Protein 1F7S (pdb70)

CATH classification: 3.40.20.10

InterPro domains:
  IPR002108 Actin-depolymerising factor homology domain [PF00241] (7-138)
  IPR002108 Actin-depolymerising factor homology domain [PS51263] (5-139)
  IPR002108 Actin-depolymerising factor homology domain [SM00102] (12-139)
  IPR017904 ADF/Cofilin [PTHR11913] (2-138)
  IPR017904 ADF/Cofilin [cd11286] (6-138)
  IPR029006 ADF-H/Gelsolin-like domain superfamily [G3DSA:3.40.20.10] (1-139)

Nearest PDB structures (foldseek):
  1f7s-assembly1_A  TM=1.008E+00  e=2.280E-28  Arabidopsis thaliana
  7sog-assembly1_A  TM=9.443E-01  e=7.129E-18  Acanthamoeba castellanii
  7rtx-assembly1_A  TM=9.459E-01  e=8.093E-17  Acanthamoeba castellanii
  1cfy-assembly1_A  TM=9.295E-01  e=5.503E-15  Saccharomyces cerevisiae
  1vkk-assembly1_A  TM=8.887E-01  e=2.542E-10  Mus musculus

Organism: Arabidopsis thaliana (NCBI:txid3702)

Secondary structure (DSSP, 8-state):
----EE-HHHHHHHHHHHHH---SEEEEEEETTTTEEEEEEE--SS--HHHHHTTS-TTS-EEEEEEEEEE-TTS-EEEEEEEEEE--TTS-HHHHHHHHHHHHHHHTT-TT--EEEEE--TT-

Sequence (124 aa):
ASGMAVHDDCKLRFLELKAKRTHRFIVYKIEEKQKQVVVEKVGQPIQTYEEFAACLPADECRYAIYDFDFVTAENCQKSKIFFIAWCPDIAKVRSKMIYASSKDRFKRELDGIQVELQATDPTE

B-factor: mean 30.65, std 10.82, range [14.32, 79.16]

Foldseek 3Di:
DDAAAEDPVVLVLLCCCVPVLQFQKWKWDADVVVRYIGTDDTHGSDDDPVVVVVVQDLAAWIKMWGWAWDADPVRDIDTAIEIETEDEPNYPPVRVVVCVVCVVVSVVSNPRHGHYYYDYDPVD

Solvent-accessible surface area: 7638 Å² total; per-residue (Å²): 157,83,60,37,53,29,73,89,53,0,66,72,57,5,94,58,0,79,71,153,103,57,27,27,6,0,0,0,46,9,57,62,188,117,66,47,0,22,39,57,90,58,3,119,60,141,38,73,165,136,82,10,35,82,20,24,31,81,82,70,1,14,1,0,0,29,3,93,41,79,89,32,109,129,125,60,130,117,34,92,3,36,0,13,11,23,28,4,95,106,6,147,108,126,31,46,129,34,19,68,95,12,46,84,80,0,44,170,79,3,122,26,44,99,52,77,73,144,34,80,60,129,115,138

GO terms:
  GO:0030042 actin filament depolymerization (P, IDA)
  GO:0003779 actin binding (F, TAS)
  GO:0005829 cytosol (C, HDA)
  GO:0007015 actin filament organization (P, IMP)
  GO:0005515 protein binding (F, IPI)

Structure (mmCIF, N/CA/C/O backbone):
data_1F7S
#
_entry.id   1F7S
#
_cell.length_a   55.873
_cell.length_b   71.308
_cell.length_c   63.756
_cell.angle_alpha   90.00
_cell.angle_beta   90.00
_cell.angle_gamma   90.00
#
_symmetry.space_group_name_H-M   'C 2 2 21'
#
loop_
_entity.id
_entity.type
_entity.pdbx_description
1 polymer 'ACTIN DEPOLYMERIZING FACTOR (ADF)'
2 non-polymer 'LAURYL DIMETHYLAMINE-N-OXIDE'
3 water water
#
loop_
_atom_site.group_PDB
_atom_site.id
_atom_site.type_symbol
_atom_site.label_atom_id
_atom_site.label_alt_id
_atom_site.label_comp_id
_atom_site.label_asym_id
_atom_site.label_entity_id
_atom_site.label_seq_id
_atom_site.pdbx_PDB_ins_code
_atom_site.Cartn_x
_atom_site.Cartn_y
_atom_site.Cartn_z
_atom_site.occupancy
_atom_site.B_iso_or_equiv
_atom_site.auth_seq_id
_atom_site.auth_comp_id
_atom_site.auth_asym_id
_atom_site.auth_atom_id
_atom_site.pdbx_PDB_model_num
ATOM 1 N N . ALA A 1 5 ? 3.904 -4.802 15.098 1.00 41.73 5 ALA A N 1
ATOM 2 C CA . ALA A 1 5 ? 4.253 -5.318 13.743 1.00 41.57 5 ALA A CA 1
ATOM 3 C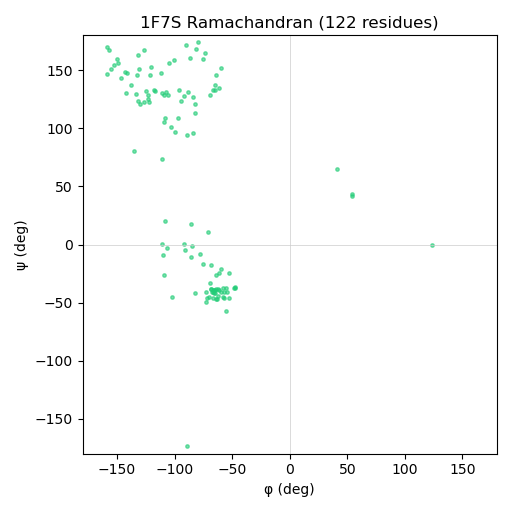 C . ALA A 1 5 ? 4.193 -4.206 12.704 1.00 41.28 5 ALA A C 1
ATOM 4 O O . ALA A 1 5 ? 4.156 -4.472 11.504 1.00 41.02 5 ALA A O 1
ATOM 6 N N . SER A 1 6 ? 4.179 -2.960 13.170 1.00 40.75 6 SER A N 1
ATOM 7 C CA . SER A 1 6 ? 4.124 -1.809 12.276 1.00 40.57 6 SER A CA 1
ATOM 8 C C . SER A 1 6 ? 5.484 -1.117 12.184 1.00 41.04 6 SER A C 1
ATOM 9 O O . SER A 1 6 ? 6.319 -1.233 13.090 1.00 41.16 6 SER A O 1
ATOM 12 N N . GLY A 1 7 ? 5.696 -0.398 11.085 1.00 39.47 7 GLY A N 1
ATOM 13 C CA . GLY A 1 7 ? 6.952 0.301 10.879 1.00 39.46 7 GLY A CA 1
ATOM 14 C C . GLY A 1 7 ? 6.940 1.705 11.450 1.00 39.41 7 GLY A C 1
ATOM 15 O O . GLY A 1 7 ? 5.985 2.106 12.123 1.00 39.32 7 GLY A O 1
ATOM 16 N N . MET A 1 8 ? 8.005 2.455 11.178 1.00 38.14 8 MET A N 1
ATOM 17 C CA . MET A 1 8 ? 8.128 3.821 11.669 1.00 36.27 8 MET A CA 1
ATOM 18 C C . MET A 1 8 ? 7.696 4.826 10.618 1.00 36.06 8 MET A C 1
ATOM 19 O O . MET A 1 8 ? 8.394 5.032 9.624 1.00 36.72 8 MET A O 1
ATOM 24 N N . ALA A 1 9 ? 6.547 5.457 10.839 1.00 35.01 9 ALA A N 1
ATOM 25 C CA . ALA A 1 9 ? 6.041 6.447 9.899 1.00 33.93 9 ALA A CA 1
ATOM 26 C C . ALA A 1 9 ? 6.567 7.829 10.277 1.00 32.77 9 ALA A C 1
ATOM 27 O O . ALA A 1 9 ? 7.188 8.004 11.329 1.00 30.94 9 ALA A O 1
ATOM 29 N N . VAL A 1 10 ? 6.318 8.804 9.411 1.00 31.06 10 VAL A N 1
ATOM 30 C CA . VAL A 1 10 ? 6.756 10.176 9.647 1.00 30.80 10 VAL A CA 1
ATOM 31 C C . VAL A 1 10 ? 5.568 11.103 9.439 1.00 30.75 10 VAL A C 1
ATOM 32 O O . VAL A 1 10 ? 4.977 11.134 8.357 1.00 30.44 10 VAL A O 1
ATOM 36 N N . HIS A 1 11 ? 5.210 11.853 10.475 1.00 31.27 11 HIS A N 1
ATOM 37 C CA . HIS A 1 11 ? 4.080 12.770 10.380 1.00 31.91 11 HIS A CA 1
ATOM 38 C C . HIS A 1 11 ? 4.370 13.873 9.359 1.00 32.16 11 HIS A C 1
ATOM 39 O O . HIS A 1 11 ? 5.475 14.415 9.318 1.00 29.66 11 HIS A O 1
ATOM 46 N N . ASP A 1 12 ? 3.369 14.188 8.536 1.00 31.80 12 ASP A N 1
ATOM 47 C CA . ASP A 1 12 ? 3.487 15.217 7.501 1.00 32.26 12 ASP A CA 1
ATOM 48 C C . ASP A 1 12 ? 4.092 16.533 7.982 1.00 29.94 12 ASP A C 1
ATOM 49 O O . ASP A 1 12 ? 4.835 17.181 7.250 1.00 30.11 12 ASP A O 1
ATOM 54 N N . ASP A 1 13 ? 3.755 16.934 9.202 1.00 28.59 13 ASP A N 1
ATOM 55 C CA . ASP A 1 13 ? 4.256 18.181 9.770 1.00 27.53 13 ASP A CA 1
ATOM 56 C C . ASP A 1 13 ? 5.777 18.248 9.870 1.00 26.05 13 ASP A C 1
ATOM 57 O O . ASP A 1 13 ? 6.347 19.337 9.967 1.00 25.19 13 ASP A O 1
ATOM 62 N N . CYS A 1 14 ? 6.430 17.090 9.852 1.00 24.81 14 CYS A N 1
ATOM 63 C CA . CYS A 1 14 ? 7.883 17.042 9.949 1.00 23.82 14 CYS A CA 1
ATOM 64 C C . CYS A 1 14 ? 8.536 17.650 8.719 1.00 24.96 14 CYS A C 1
ATOM 65 O O . CYS A 1 14 ? 9.480 18.441 8.833 1.00 20.76 14 CYS A O 1
ATOM 68 N N . LYS A 1 15 ? 8.039 17.274 7.541 1.00 24.31 15 LYS A N 1
ATOM 69 C CA . LYS A 1 15 ? 8.601 17.789 6.304 1.00 26.22 15 LYS A CA 1
ATOM 70 C C . LYS A 1 15 ? 8.208 19.251 6.133 1.00 24.29 15 LYS A C 1
ATOM 71 O O . LYS A 1 15 ? 9.027 20.070 5.734 1.00 23.89 15 LYS A O 1
ATOM 77 N N . LEU A 1 16 ? 6.960 19.575 6.465 1.00 24.42 16 LEU A N 1
ATOM 78 C CA . LEU A 1 16 ? 6.457 20.940 6.343 1.00 25.13 16 LEU A CA 1
ATOM 79 C C . LEU A 1 16 ? 7.276 21.939 7.156 1.00 23.93 16 LEU A C 1
ATOM 80 O O . LEU A 1 16 ? 7.601 23.022 6.676 1.00 23.58 16 LEU A O 1
ATOM 85 N N . ARG A 1 17 ? 7.596 21.584 8.394 1.00 23.12 17 ARG A N 1
ATOM 86 C CA . ARG A 1 17 ? 8.382 22.475 9.240 1.00 22.72 17 ARG A CA 1
ATOM 87 C C . ARG A 1 17 ? 9.787 22.593 8.659 1.00 22.52 17 ARG A C 1
ATOM 88 O O . ARG A 1 17 ? 10.383 23.670 8.665 1.00 22.54 17 ARG A O 1
ATOM 96 N N . PHE A 1 18 ? 10.307 21.476 8.157 1.00 20.17 18 PHE A N 1
ATOM 97 C CA . PHE A 1 18 ? 11.634 21.451 7.558 1.00 20.71 18 PHE A CA 1
ATOM 98 C C . PHE A 1 18 ? 11.663 22.293 6.286 1.00 21.80 18 PHE A C 1
ATOM 99 O O . PHE A 1 18 ? 12.645 22.980 6.007 1.00 21.14 18 PHE A O 1
ATOM 107 N N . LEU A 1 19 ? 10.589 22.223 5.506 1.00 22.66 19 LEU A N 1
ATOM 108 C CA . LEU A 1 19 ? 10.509 22.992 4.271 1.00 25.11 19 LEU A CA 1
ATOM 109 C C . LEU A 1 19 ? 10.525 24.491 4.534 1.00 23.77 19 LEU A C 1
ATOM 110 O O . LEU A 1 19 ? 11.127 25.246 3.779 1.00 24.59 19 LEU A O 1
ATOM 115 N N . GLU A 1 20 ? 9.857 24.925 5.598 1.00 23.48 20 GLU A N 1
ATOM 116 C CA . GLU A 1 20 ? 9.838 26.344 5.940 1.00 23.94 20 GLU A CA 1
ATOM 117 C C . GLU A 1 20 ? 11.254 26.803 6.317 1.00 25.06 20 GLU A C 1
ATOM 118 O O . GLU A 1 20 ? 11.705 27.882 5.911 1.00 23.95 20 GLU A O 1
ATOM 124 N N . LEU A 1 21 ? 11.956 25.971 7.083 1.00 23.96 21 LEU A N 1
ATOM 125 C CA . LEU A 1 21 ? 13.317 26.290 7.507 1.00 24.21 21 LEU A CA 1
ATOM 126 C C . LEU A 1 21 ? 14.250 26.379 6.301 1.00 25.50 21 LEU A C 1
ATOM 127 O O . LEU A 1 21 ? 15.029 27.322 6.167 1.00 26.27 21 LEU A O 1
ATOM 132 N N . LYS A 1 22 ? 14.153 25.397 5.415 1.00 25.73 22 LYS A N 1
ATOM 133 C CA . LYS A 1 22 ? 15.001 25.354 4.232 1.00 26.75 22 LYS A CA 1
ATOM 134 C C . LYS A 1 22 ? 14.666 26.442 3.211 1.00 26.56 22 LYS A C 1
ATOM 135 O O . LYS A 1 22 ? 15.559 27.107 2.691 1.00 26.28 22 LYS A O 1
ATOM 141 N N . ALA A 1 23 ? 13.380 26.630 2.935 1.00 25.84 23 ALA A N 1
ATOM 142 C CA . ALA A 1 23 ? 12.953 27.617 1.950 1.00 28.00 23 ALA A CA 1
ATOM 143 C C . ALA A 1 23 ? 12.855 29.056 2.445 1.00 28.51 23 ALA A C 1
ATOM 144 O O . ALA A 1 23 ? 13.250 29.983 1.735 1.00 28.96 23 ALA A O 1
ATOM 146 N N . LYS A 1 24 ? 12.328 29.248 3.650 1.00 27.76 24 LYS A N 1
ATOM 147 C CA . LYS A 1 24 ? 12.159 30.595 4.180 1.00 27.46 24 LYS A CA 1
ATOM 148 C C . LYS A 1 24 ? 13.084 30.961 5.334 1.00 25.98 24 LYS A C 1
ATOM 149 O O . LYS A 1 24 ? 13.138 32.122 5.734 1.00 23.46 24 LYS A O 1
ATOM 155 N N . ARG A 1 25 ? 13.808 29.976 5.863 1.00 25.09 25 ARG A N 1
ATOM 156 C CA . ARG A 1 25 ? 14.730 30.212 6.974 1.00 25.38 25 ARG A CA 1
ATOM 157 C C . ARG A 1 25 ? 14.003 30.883 8.137 1.00 24.00 25 ARG A C 1
ATOM 158 O O . ARG A 1 25 ? 14.531 31.790 8.782 1.00 25.47 25 ARG A O 1
ATOM 166 N N . THR A 1 26 ? 12.789 30.420 8.406 1.00 22.60 26 THR A N 1
ATOM 167 C CA . THR A 1 26 ? 11.980 30.973 9.481 1.00 22.83 26 THR A CA 1
ATOM 168 C C . THR A 1 26 ? 12.158 30.271 10.828 1.00 22.47 26 THR A C 1
ATOM 169 O O . THR A 1 26 ? 11.594 30.703 11.832 1.00 22.10 26 THR A O 1
ATOM 173 N N . HIS A 1 27 ? 12.945 29.196 10.855 1.00 21.47 27 HIS A N 1
ATOM 174 C CA . HIS A 1 27 ? 13.180 28.464 12.096 1.00 20.35 27 HIS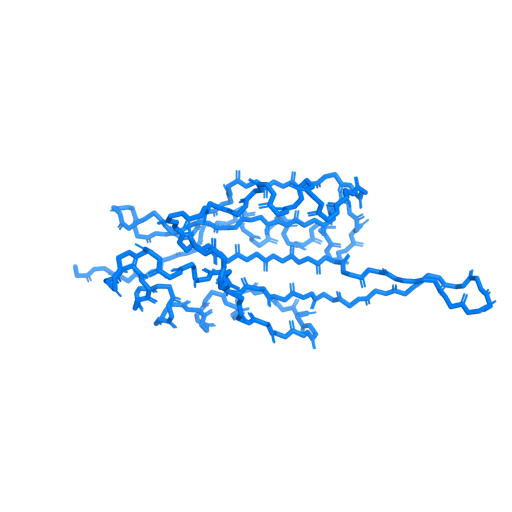 A CA 1
ATOM 175 C C . HIS A 1 27 ? 14.673 28.177 12.259 1.00 20.93 27 HIS A C 1
ATOM 176 O O . HIS A 1 27 ? 15.313 27.665 11.340 1.00 21.26 27 HIS A O 1
ATOM 183 N N . ARG A 1 28 ? 15.222 28.500 13.426 1.00 20.71 28 ARG A N 1
ATOM 184 C CA . ARG A 1 28 ? 16.638 28.245 13.699 1.00 21.90 28 ARG A CA 1
ATOM 185 C C . ARG A 1 28 ? 16.864 26.736 13.778 1.00 21.27 28 ARG A C 1
ATOM 186 O O . ARG A 1 28 ? 17.882 26.211 13.314 1.00 20.25 28 ARG A O 1
ATOM 194 N N . PHE A 1 29 ? 15.896 26.047 14.366 1.00 19.14 29 PHE A N 1
ATOM 195 C CA . PHE A 1 29 ? 15.998 24.610 14.543 1.00 19.15 29 PHE A CA 1
ATOM 196 C C . PHE A 1 29 ? 14.640 23.963 14.690 1.00 19.14 29 PHE A C 1
ATOM 197 O O . PHE A 1 29 ? 13.628 24.638 14.880 1.00 17.40 29 PHE A O 1
ATOM 205 N N . ILE A 1 30 ? 14.635 22.638 14.598 1.00 19.25 30 ILE A N 1
ATOM 206 C CA . ILE A 1 30 ? 13.425 21.853 14.747 1.00 17.89 30 ILE A CA 1
ATOM 207 C C . ILE A 1 30 ? 13.822 20.587 15.504 1.00 17.50 30 ILE A C 1
ATOM 208 O O . ILE A 1 30 ? 14.797 19.928 15.136 1.00 14.60 30 ILE A O 1
ATOM 213 N N . VAL A 1 31 ? 13.087 20.257 16.562 1.00 16.57 31 VAL A N 1
ATOM 214 C CA . VAL A 1 31 ? 13.374 19.042 17.327 1.00 17.69 31 VAL A CA 1
ATOM 215 C C . VAL A 1 31 ? 12.263 18.033 17.052 1.00 20.20 31 VAL A C 1
ATOM 216 O O . VAL A 1 31 ? 11.068 18.349 17.166 1.00 20.55 31 VAL A O 1
ATOM 220 N N . TYR A 1 32 ? 12.667 16.824 16.677 1.00 20.06 32 TYR A N 1
ATOM 221 C CA . TYR A 1 32 ? 11.729 15.757 16.346 1.00 20.51 32 TYR A CA 1
ATOM 222 C C . TYR A 1 32 ? 11.782 14.655 17.384 1.00 22.33 32 TYR A C 1
ATOM 223 O O . TYR A 1 32 ? 12.839 14.384 17.958 1.00 22.27 32 TYR A O 1
ATOM 232 N N . LYS A 1 33 ? 10.638 14.015 17.612 1.00 22.34 33 LYS A N 1
ATOM 233 C CA . LYS A 1 33 ? 10.547 12.936 18.584 1.00 23.73 33 LYS A CA 1
ATOM 234 C C . LYS A 1 33 ? 9.821 11.739 17.994 1.00 23.74 33 LYS A C 1
ATOM 235 O O . LYS A 1 33 ? 8.908 11.897 17.183 1.00 24.32 33 LYS A O 1
ATOM 241 N N . ILE A 1 34 ? 10.233 10.543 18.402 1.00 23.21 34 ILE A N 1
ATOM 242 C CA . ILE A 1 34 ? 9.584 9.321 17.946 1.00 23.65 34 ILE A CA 1
ATOM 243 C C . ILE A 1 34 ? 8.530 8.924 18.976 1.00 25.23 34 ILE A C 1
ATOM 244 O O . ILE A 1 34 ? 8.836 8.777 20.160 1.00 25.44 34 ILE A O 1
ATOM 249 N N . GLU A 1 35 ? 7.284 8.789 18.531 1.00 25.60 35 GLU A N 1
ATOM 250 C CA . GLU A 1 35 ? 6.214 8.356 19.419 1.00 28.88 35 GLU A CA 1
ATOM 251 C C . GLU A 1 35 ? 6.081 6.871 19.080 1.00 29.56 35 GLU A C 1
ATOM 252 O O . GLU A 1 35 ? 5.442 6.509 18.095 1.00 29.40 35 GLU A O 1
ATOM 258 N N . GLU A 1 36 ? 6.713 6.016 19.878 1.00 31.64 36 GLU A N 1
ATOM 259 C CA . GLU A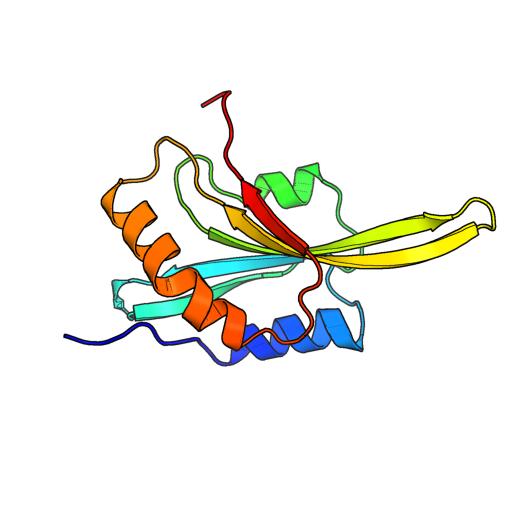 1 36 ? 6.669 4.581 19.615 1.00 32.17 36 GLU A CA 1
ATOM 260 C C . GLU A 1 36 ? 5.260 4.022 19.560 1.00 32.06 36 GLU A C 1
ATOM 261 O O . GLU A 1 36 ? 4.927 3.253 18.657 1.00 31.38 36 GLU A O 1
ATOM 267 N N . LYS A 1 37 ? 4.437 4.406 20.529 1.00 31.81 37 LYS A N 1
ATOM 268 C CA . LYS A 1 37 ? 3.064 3.925 20.592 1.00 32.12 37 LYS A CA 1
ATOM 269 C C . LYS A 1 37 ? 2.331 4.154 19.277 1.00 30.98 37 LYS A C 1
ATOM 270 O O . LYS A 1 37 ? 1.663 3.256 18.770 1.00 30.08 37 LYS A O 1
ATOM 276 N N . GLN A 1 38 ? 2.456 5.353 18.717 1.00 29.93 38 GLN A N 1
ATOM 277 C CA . GLN A 1 38 ? 1.807 5.652 17.441 1.00 29.58 38 GLN A CA 1
ATOM 278 C C . GLN A 1 38 ? 2.763 5.349 16.297 1.00 29.19 38 GLN A C 1
ATOM 279 O O . GLN A 1 38 ? 2.423 5.534 15.123 1.00 29.44 38 GLN A O 1
ATOM 285 N N . LYS A 1 39 ? 3.956 4.882 16.659 1.00 29.02 39 LYS A N 1
ATOM 286 C CA . LYS A 1 39 ? 5.015 4.565 15.704 1.00 29.59 39 LYS A CA 1
ATOM 287 C C . LYS A 1 39 ? 5.121 5.598 14.601 1.00 29.12 39 LYS A C 1
ATOM 288 O O . LYS A 1 39 ? 4.876 5.311 13.432 1.00 29.85 39 LYS A O 1
ATOM 294 N N . GLN A 1 40 ? 5.484 6.815 14.982 1.00 28.85 40 GLN A N 1
ATOM 295 C CA . GLN A 1 40 ? 5.624 7.884 14.008 1.00 28.26 40 GLN A CA 1
ATOM 296 C C . GLN A 1 40 ? 6.524 8.971 14.562 1.00 26.57 40 GLN A C 1
ATOM 297 O O . GLN A 1 40 ? 6.548 9.218 15.770 1.00 25.98 40 GLN A O 1
ATOM 303 N N . VAL A 1 41 ? 7.273 9.611 13.672 1.00 24.74 41 VAL A N 1
ATOM 304 C CA . VAL A 1 41 ? 8.145 10.699 14.081 1.00 23.12 41 VAL A CA 1
ATOM 305 C C . VAL A 1 41 ? 7.289 11.963 14.019 1.00 22.40 41 VAL A C 1
ATOM 306 O O . VAL A 1 41 ? 6.598 12.208 13.023 1.00 22.39 41 VAL A O 1
ATOM 310 N N . VAL A 1 42 ? 7.320 12.757 15.080 1.00 21.54 42 VAL A N 1
ATOM 311 C CA . VAL A 1 42 ? 6.542 13.988 15.113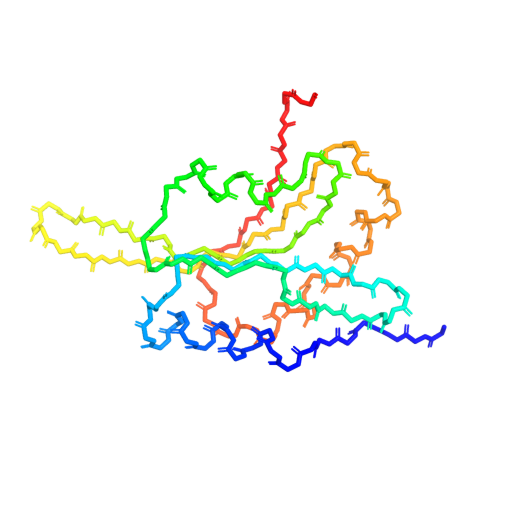 1.00 21.42 42 VAL A CA 1
ATOM 312 C C . VAL A 1 42 ? 7.392 15.208 15.456 1.00 21.44 42 VAL A C 1
ATOM 313 O O . VAL A 1 42 ? 8.541 15.085 15.897 1.00 21.36 42 VAL A O 1
ATOM 317 N N . VAL A 1 43 ? 6.820 16.387 15.245 1.00 21.38 43 VAL A N 1
ATOM 318 C CA . VAL A 1 43 ? 7.503 17.627 15.567 1.00 22.94 43 VAL A CA 1
ATOM 319 C C . VAL A 1 43 ? 7.259 17.892 17.053 1.00 24.90 43 VAL A C 1
ATOM 320 O O . VAL A 1 43 ? 6.112 17.880 17.508 1.00 23.68 43 VAL A O 1
ATOM 324 N N . GLU A 1 44 ? 8.331 18.111 17.811 1.00 24.15 44 GLU A N 1
ATOM 325 C CA . GLU A 1 44 ? 8.198 18.388 19.233 1.00 25.03 44 GLU A CA 1
ATOM 326 C C . GLU A 1 44 ? 8.372 19.873 19.492 1.00 25.58 44 GLU A C 1
ATOM 327 O O . GLU A 1 44 ? 7.607 20.469 20.241 1.00 26.63 44 GLU A O 1
ATOM 333 N N . LYS A 1 45 ? 9.380 20.473 18.871 1.00 25.79 45 LYS A N 1
ATOM 334 C CA . LYS A 1 45 ? 9.632 21.895 19.054 1.00 27.47 45 LYS A CA 1
ATOM 335 C C . LYS A 1 45 ? 10.178 22.552 17.793 1.00 27.15 45 LYS A C 1
ATOM 336 O O . LYS A 1 45 ? 10.956 21.952 17.052 1.00 27.85 45 LYS A O 1
ATOM 342 N N . VAL A 1 46 ? 9.751 23.787 17.556 1.00 26.16 46 VAL A N 1
ATOM 343 C CA . VAL A 1 46 ? 10.179 24.558 16.396 1.00 27.51 46 VAL A CA 1
ATOM 344 C C . VAL A 1 46 ? 10.707 25.891 16.905 1.00 28.77 46 VAL A C 1
ATOM 345 O O . VAL A 1 46 ? 9.988 26.624 17.577 1.00 27.99 46 VAL A O 1
ATOM 349 N N . GLY A 1 47 ? 11.959 26.208 16.590 1.00 30.13 47 GLY A N 1
ATOM 350 C CA . GLY A 1 47 ? 12.529 27.460 17.062 1.00 30.97 47 GLY A CA 1
ATOM 351 C C . GLY A 1 47 ? 12.265 28.654 16.165 1.00 32.27 47 GLY A C 1
ATOM 352 O O . GLY A 1 47 ? 11.919 28.505 14.992 1.00 33.58 47 GLY A O 1
ATOM 353 N N . GLN A 1 48 ? 12.409 29.848 16.730 1.00 34.20 48 GLN A N 1
ATOM 354 C CA . GLN A 1 48 ? 12.228 31.083 15.979 1.00 36.27 48 GLN A CA 1
ATOM 355 C C . GLN A 1 48 ? 13.449 31.227 15.071 1.00 35.64 48 GLN A C 1
ATOM 356 O O . GLN A 1 48 ? 14.457 30.558 15.285 1.00 37.40 48 GLN A O 1
ATOM 362 N N . PRO A 1 49 ? 13.387 32.116 14.064 1.00 35.73 49 PRO A N 1
ATOM 363 C CA . PRO A 1 49 ? 14.533 32.283 13.162 1.00 35.67 49 PRO A CA 1
ATOM 364 C C . PRO A 1 49 ? 15.872 32.429 13.871 1.00 35.24 49 PRO A C 1
ATOM 365 O O . PRO A 1 49 ? 16.893 31.941 13.387 1.00 34.02 49 PRO A O 1
ATOM 369 N N . ILE A 1 50 ? 15.863 33.103 15.015 1.00 35.28 50 ILE A N 1
ATOM 370 C CA . ILE A 1 50 ? 17.078 33.289 15.794 1.00 36.24 50 ILE A CA 1
ATOM 371 C C . ILE A 1 50 ? 16.898 32.728 17.202 1.00 36.15 50 ILE A C 1
ATOM 372 O O . ILE A 1 50 ? 15.985 33.109 17.928 1.00 37.13 50 ILE A O 1
ATOM 377 N N . GLN A 1 51 ? 17.776 31.803 17.568 1.00 35.77 51 GLN A N 1
ATOM 378 C CA . GLN A 1 51 ? 17.746 31.164 18.876 1.00 33.96 51 GLN A CA 1
ATOM 379 C C . GLN A 1 51 ? 19.188 30.954 19.316 1.00 33.34 51 GLN A C 1
ATOM 380 O O . GLN A 1 51 ? 20.072 30.753 18.483 1.00 33.59 51 GLN A O 1
ATOM 386 N N . THR A 1 52 ? 19.432 31.007 20.618 1.00 31.41 52 THR A N 1
ATOM 387 C CA . THR A 1 52 ? 20.782 30.800 21.120 1.00 31.66 52 THR A CA 1
ATOM 388 C C . THR A 1 52 ? 21.067 29.301 21.188 1.00 30.84 52 THR A C 1
ATOM 389 O O . THR A 1 52 ? 20.162 28.475 21.047 1.00 28.25 52 THR A O 1
ATOM 393 N N . TYR A 1 53 ? 22.332 28.957 21.393 1.00 30.97 53 TYR A N 1
ATOM 394 C CA . TYR A 1 53 ? 22.722 27.561 21.508 1.00 29.77 53 TYR A CA 1
ATOM 395 C C . TYR A 1 53 ? 22.062 27.013 22.766 1.00 28.05 53 TYR A C 1
ATOM 396 O O . TYR A 1 53 ? 21.595 25.878 22.787 1.00 26.91 53 TYR A O 1
ATOM 405 N N . GLU A 1 54 ? 22.022 27.830 23.815 1.00 27.82 54 GLU A N 1
ATOM 406 C CA . GLU A 1 54 ? 21.422 27.401 25.075 1.00 29.52 54 GLU A CA 1
ATOM 407 C C . GLU A 1 54 ? 19.942 27.070 24.947 1.00 27.15 54 GLU A C 1
ATOM 408 O O . GLU A 1 54 ? 19.456 26.120 25.560 1.00 25.30 54 GLU A O 1
ATOM 414 N N . GLU A 1 55 ? 19.224 27.853 24.151 1.00 26.24 55 GLU A N 1
ATOM 415 C CA . GLU A 1 55 ? 17.799 27.621 23.982 1.00 26.29 55 GLU A CA 1
ATOM 416 C C . GLU A 1 55 ? 17.562 26.330 23.204 1.00 24.41 55 GLU A C 1
ATOM 417 O O . GLU A 1 55 ? 16.589 25.622 23.453 1.00 22.43 55 GLU A O 1
ATOM 423 N N . PHE A 1 56 ? 18.465 26.021 22.277 1.00 21.22 56 PHE A N 1
ATOM 424 C CA . PHE A 1 56 ? 18.356 24.798 21.489 1.00 20.97 56 PHE A CA 1
ATOM 425 C C . PHE A 1 56 ? 18.701 23.610 22.375 1.00 18.87 56 PHE A C 1
ATOM 426 O O . PHE A 1 56 ? 17.971 22.627 22.424 1.00 18.71 56 PHE A O 1
ATOM 434 N N . ALA A 1 57 ? 19.832 23.712 23.065 1.00 18.83 57 ALA A N 1
ATOM 435 C CA . ALA A 1 57 ? 20.285 22.665 23.966 1.00 20.39 57 ALA A CA 1
ATOM 436 C C . ALA A 1 57 ? 19.210 22.355 25.008 1.00 21.30 57 ALA A C 1
ATOM 437 O O . ALA A 1 57 ? 19.020 21.205 25.387 1.00 22.85 57 ALA A O 1
ATOM 439 N N . ALA A 1 58 ? 18.509 23.383 25.471 1.00 22.58 58 ALA A N 1
ATOM 440 C CA . ALA A 1 58 ? 17.456 23.188 26.459 1.00 24.96 58 ALA A CA 1
ATOM 441 C C . ALA A 1 58 ? 16.349 22.292 25.896 1.00 26.90 58 ALA A C 1
ATOM 442 O O . ALA A 1 58 ? 15.628 21.632 26.645 1.00 28.60 58 ALA A O 1
ATOM 444 N N . CYS A 1 59 ? 16.233 22.264 24.571 1.00 25.37 59 CYS A N 1
ATOM 445 C CA . CYS A 1 59 ? 15.211 21.470 23.897 1.00 25.17 59 CYS A CA 1
ATOM 446 C C . CYS A 1 59 ? 15.586 20.014 23.663 1.00 24.69 59 CYS A C 1
ATOM 447 O O . CYS A 1 59 ? 14.800 19.253 23.098 1.00 25.45 59 CYS A O 1
ATOM 450 N N . LEU A 1 60 ? 16.792 19.635 24.073 1.00 22.87 60 LEU A N 1
ATOM 451 C CA . LEU A 1 60 ? 17.251 18.260 23.937 1.00 23.10 60 LEU A CA 1
ATOM 452 C C . LEU A 1 60 ? 17.280 17.670 25.347 1.00 23.25 60 LEU A C 1
ATOM 453 O O . LEU A 1 60 ? 18.128 18.030 26.162 1.00 23.10 60 LEU A O 1
ATOM 458 N N . PRO A 1 61 ? 16.346 16.754 25.647 1.00 23.74 61 PRO A N 1
ATOM 459 C CA . PRO A 1 61 ? 16.246 16.108 26.963 1.00 23.95 61 PRO A CA 1
ATOM 460 C C . PRO A 1 61 ? 17.477 15.298 27.352 1.00 23.37 61 PRO A C 1
ATOM 461 O O . PRO A 1 61 ? 18.007 14.530 26.555 1.00 22.17 61 PRO A O 1
ATOM 465 N N . ALA A 1 62 ? 17.927 15.473 28.590 1.00 22.20 62 ALA A N 1
ATOM 466 C CA . ALA A 1 62 ? 19.103 14.767 29.077 1.00 22.36 62 ALA A CA 1
ATOM 467 C C . ALA A 1 62 ? 18.839 13.272 29.225 1.00 23.21 62 ALA A C 1
ATOM 468 O O . ALA A 1 62 ? 19.772 12.473 29.285 1.00 22.44 62 ALA A O 1
ATOM 470 N N . ASP A 1 63 ? 17.567 12.892 29.254 1.00 23.08 63 ASP A N 1
ATOM 471 C CA . ASP A 1 63 ? 17.210 11.491 29.448 1.00 24.29 63 ASP A CA 1
ATOM 472 C C . ASP A 1 63 ? 16.591 10.794 28.241 1.00 23.51 63 ASP A C 1
ATOM 473 O O . ASP A 1 63 ? 16.257 9.613 28.325 1.00 22.58 63 ASP A O 1
ATOM 478 N N . GLU A 1 64 ? 16.437 11.508 27.126 1.00 21.46 64 GLU A N 1
ATOM 479 C CA . GLU A 1 64 ? 15.825 10.915 25.942 1.00 21.08 64 GLU A CA 1
ATOM 480 C C . GLU A 1 64 ? 16.452 11.314 24.604 1.00 20.24 64 GLU A C 1
ATOM 481 O O . GLU A 1 64 ? 16.926 12.437 24.437 1.00 17.80 64 GLU A O 1
ATOM 487 N N . CYS A 1 65 ? 16.423 10.385 23.651 1.00 19.04 65 CYS A N 1
ATOM 488 C CA . CYS A 1 65 ? 16.953 10.636 22.314 1.00 19.98 65 CYS A CA 1
ATOM 489 C C . CYS A 1 65 ? 15.967 11.516 21.546 1.00 20.37 65 CYS A C 1
ATOM 490 O O . CYS A 1 65 ? 14.786 11.600 21.899 1.00 21.35 65 CYS A O 1
ATOM 493 N N . ARG A 1 66 ? 16.468 12.171 20.502 1.00 19.55 66 ARG A N 1
ATOM 494 C CA . ARG A 1 66 ? 15.666 13.018 19.619 1.00 19.34 66 ARG A CA 1
ATOM 495 C C . ARG A 1 66 ? 16.430 13.146 18.298 1.00 19.67 66 ARG A C 1
ATOM 496 O O . ARG A 1 66 ? 17.577 12.712 18.194 1.00 17.68 66 ARG A O 1
ATOM 504 N N . TYR A 1 67 ? 15.766 13.715 17.294 1.00 19.01 67 TYR A N 1
ATOM 505 C CA . TYR A 1 67 ? 16.393 14.010 16.010 1.00 18.54 67 TYR A CA 1
ATOM 506 C C . TYR A 1 67 ? 16.187 15.512 15.973 1.00 17.97 67 TYR A C 1
ATOM 507 O O . TYR A 1 67 ? 15.233 16.028 16.570 1.00 15.60 67 TYR A O 1
ATOM 516 N N . ALA A 1 68 ? 1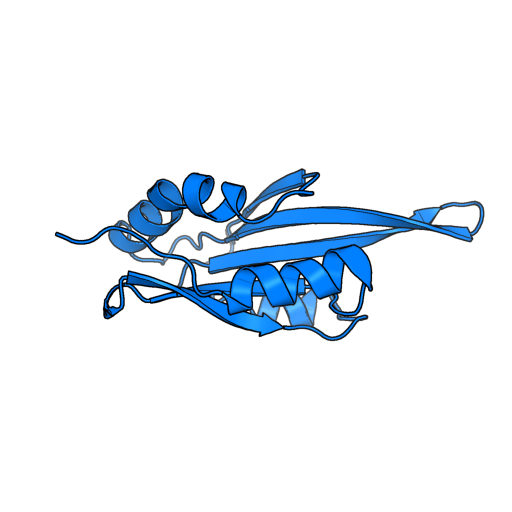7.064 16.217 15.276 1.00 16.02 68 ALA A N 1
ATOM 517 C CA . ALA A 1 68 ? 16.924 17.652 15.188 1.00 15.08 68 ALA A CA 1
ATOM 518 C C . ALA A 1 68 ? 17.594 18.195 13.945 1.00 15.92 68 ALA A C 1
ATOM 519 O O . ALA A 1 68 ? 18.554 17.610 13.428 1.00 15.00 68 ALA A O 1
ATOM 521 N N . ILE A 1 69 ? 17.057 19.307 13.460 1.00 16.81 69 ILE A N 1
ATOM 522 C CA . ILE A 1 69 ? 17.612 19.996 12.309 1.00 17.48 69 ILE A CA 1
ATOM 523 C C . ILE A 1 69 ? 18.018 21.353 12.852 1.00 19.28 69 ILE A C 1
ATOM 524 O O . ILE A 1 69 ? 17.255 21.997 13.579 1.00 18.94 69 ILE A O 1
ATOM 529 N N . TYR A 1 70 ? 19.230 21.776 12.521 1.00 18.33 70 TYR A N 1
ATOM 530 C CA . TYR A 1 70 ? 19.721 23.059 12.982 1.00 19.40 70 TYR A CA 1
ATOM 531 C C . TYR A 1 70 ? 20.306 23.811 11.797 1.00 20.08 70 TYR A C 1
ATOM 532 O O . TYR A 1 70 ? 21.184 23.301 11.092 1.00 20.69 70 TYR A O 1
ATOM 541 N N . ASP A 1 71 ? 19.797 25.013 11.557 1.00 20.07 71 ASP A N 1
ATOM 542 C CA . ASP A 1 71 ? 20.298 25.811 10.454 1.00 22.20 71 ASP A CA 1
ATOM 543 C C . ASP A 1 71 ? 21.449 26.639 11.001 1.00 22.84 71 ASP A C 1
ATOM 544 O O . ASP A 1 71 ? 21.256 27.712 11.564 1.00 20.95 71 ASP A O 1
ATOM 549 N N . PHE A 1 72 ? 22.649 26.104 10.833 1.00 23.96 72 PHE A N 1
ATOM 550 C CA . PHE A 1 72 ?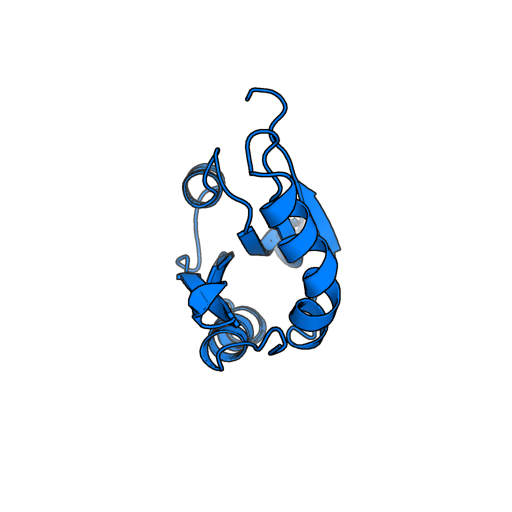 23.859 26.728 11.337 1.00 27.60 72 PHE A CA 1
ATOM 551 C C . PHE A 1 72 ? 24.407 27.790 10.398 1.00 28.39 72 PHE A C 1
ATOM 552 O O . PHE A 1 72 ? 25.114 27.477 9.441 1.00 28.53 72 PHE A O 1
ATOM 560 N N . ASP A 1 73 ? 24.071 29.048 10.658 1.00 30.85 73 ASP A N 1
ATOM 561 C CA . ASP A 1 73 ? 24.579 30.118 9.816 1.00 34.46 73 ASP A CA 1
ATOM 562 C C . ASP A 1 73 ? 25.761 30.806 10.480 1.00 34.03 73 ASP A C 1
ATOM 563 O O . ASP A 1 73 ? 25.947 30.726 11.692 1.00 34.83 73 ASP A O 1
ATOM 568 N N . PHE A 1 74 ? 26.566 31.471 9.666 1.00 36.19 74 PHE A N 1
ATOM 569 C CA . PHE A 1 74 ? 27.735 32.184 10.154 1.00 37.13 74 PHE A CA 1
ATOM 570 C C . PHE A 1 74 ? 27.992 33.376 9.244 1.00 39.34 74 PHE A C 1
ATOM 571 O O . PHE A 1 74 ? 27.526 33.406 8.103 1.00 38.22 74 PHE A O 1
ATOM 579 N N . VAL A 1 75 ? 28.729 34.357 9.754 1.00 41.46 75 VAL A N 1
ATOM 580 C CA . VAL A 1 75 ? 29.044 35.545 8.975 1.00 43.80 75 VAL A CA 1
ATOM 581 C C . VAL A 1 75 ? 30.510 35.507 8.561 1.00 44.89 75 VAL A C 1
ATOM 582 O O . VAL A 1 75 ? 31.390 35.260 9.387 1.00 43.98 75 VAL A O 1
ATOM 586 N N . THR A 1 76 ? 30.769 35.740 7.279 1.00 46.66 76 THR A N 1
ATOM 587 C CA . THR A 1 76 ? 32.137 35.738 6.775 1.00 48.92 76 THR A CA 1
ATOM 588 C C . THR A 1 76 ? 32.797 37.075 7.104 1.00 50.16 76 THR A C 1
ATOM 589 O O . THR A 1 76 ? 32.145 37.992 7.613 1.00 49.78 76 THR A O 1
ATOM 593 N N . ALA A 1 77 ? 34.090 37.179 6.813 1.00 51.28 77 ALA A N 1
ATOM 594 C CA . ALA A 1 77 ? 34.828 38.406 7.067 1.00 52.32 77 ALA A CA 1
ATOM 595 C C . ALA A 1 77 ? 34.246 39.521 6.201 1.00 53.06 77 ALA A C 1
ATOM 596 O O . ALA A 1 77 ? 34.338 40.700 6.548 1.00 53.02 77 ALA A O 1
ATOM 598 N N . GLU A 1 78 ? 33.647 39.142 5.073 1.00 53.74 78 GLU A N 1
ATOM 599 C CA . GLU A 1 78 ? 33.038 40.114 4.167 1.00 55.19 78 GLU A CA 1
ATOM 600 C C . GLU A 1 78 ? 31.617 40.413 4.625 1.00 54.99 78 GLU A C 1
ATOM 601 O O . GLU A 1 78 ? 30.801 40.935 3.865 1.00 54.68 78 GLU A O 1
ATOM 607 N N . ASN A 1 79 ? 31.333 40.071 5.876 1.00 54.56 79 ASN A N 1
ATOM 608 C CA . ASN A 1 79 ? 30.021 40.294 6.463 1.00 54.24 79 ASN A CA 1
ATOM 609 C C . ASN A 1 79 ? 28.920 39.666 5.607 1.00 54.59 79 ASN A C 1
ATOM 610 O O . ASN A 1 79 ? 27.872 40.270 5.364 1.00 53.99 79 ASN A O 1
ATOM 615 N N . CYS A 1 80 ? 29.177 38.444 5.151 1.00 54.02 80 CYS A N 1
ATOM 616 C CA . CYS A 1 80 ? 28.219 37.700 4.344 1.00 54.23 80 CYS A CA 1
ATOM 617 C C . CYS A 1 80 ? 27.703 36.536 5.175 1.00 53.10 80 CYS A C 1
ATOM 618 O O . CYS A 1 80 ? 28.481 35.788 5.767 1.00 52.66 80 CYS A O 1
ATOM 621 N N . GLN A 1 81 ? 26.387 36.390 5.223 1.00 52.31 81 GLN A N 1
ATOM 622 C CA . GLN A 1 81 ? 25.789 35.318 5.998 1.00 51.66 81 GLN A CA 1
ATOM 623 C C . GLN A 1 81 ? 25.572 34.068 5.153 1.00 49.84 81 GLN A C 1
ATOM 624 O O . GLN A 1 81 ? 24.987 34.121 4.071 1.00 50.06 81 GLN A O 1
ATOM 630 N N . LYS A 1 82 ? 26.076 32.946 5.655 1.00 47.61 82 LYS A N 1
ATOM 631 C CA . LYS A 1 82 ? 25.943 31.658 4.986 1.00 44.90 82 LYS A CA 1
ATOM 632 C C . LYS A 1 82 ? 25.462 30.684 6.044 1.00 41.68 82 LYS A C 1
ATOM 633 O O . LYS A 1 82 ? 25.569 30.968 7.236 1.00 41.90 82 LYS A O 1
ATOM 639 N N . SER A 1 83 ? 24.934 29.542 5.621 1.00 38.71 83 SER A N 1
ATOM 640 C CA . SER A 1 83 ? 24.467 28.550 6.583 1.00 35.96 83 SER A CA 1
ATOM 641 C C . SER A 1 83 ? 24.520 27.131 6.041 1.00 33.46 83 SER A C 1
ATOM 642 O O . SER A 1 83 ? 24.474 26.907 4.830 1.00 33.38 83 SER A O 1
ATOM 645 N N . LYS A 1 84 ? 24.630 26.183 6.964 1.00 29.48 84 LYS A N 1
ATOM 646 C CA . LYS A 1 84 ? 24.673 24.763 6.651 1.00 26.05 84 LYS A CA 1
ATOM 647 C C . LYS A 1 84 ? 23.560 24.091 7.441 1.00 24.35 84 LYS A C 1
ATOM 648 O O . LYS A 1 84 ? 23.408 24.335 8.639 1.00 23.85 84 LYS A O 1
ATOM 654 N N . ILE A 1 85 ? 22.771 23.262 6.770 1.00 21.67 85 ILE A N 1
ATOM 655 C CA . ILE A 1 85 ? 21.691 22.552 7.434 1.00 18.71 85 ILE A CA 1
ATOM 656 C C . ILE A 1 85 ? 22.275 21.312 8.123 1.00 18.03 85 ILE A C 1
ATOM 657 O O . ILE A 1 85 ? 22.778 20.397 7.464 1.00 15.71 85 ILE A O 1
ATOM 662 N N . PHE A 1 86 ? 22.236 21.313 9.454 1.00 15.86 86 PHE A N 1
ATOM 663 C CA . PHE A 1 86 ? 22.749 20.204 10.256 1.00 16.55 86 PHE A CA 1
ATOM 664 C C . PHE A 1 86 ? 21.623 19.251 10.652 1.00 17.13 86 PHE A C 1
ATOM 665 O O . PHE A 1 86 ? 20.565 19.697 11.096 1.00 15.72 86 PHE A O 1
ATOM 673 N N . PHE A 1 87 ? 21.845 17.952 10.487 1.00 17.10 87 PHE A N 1
ATOM 674 C CA . PHE A 1 87 ? 20.873 16.960 10.943 1.00 17.34 87 PHE A CA 1
ATOM 675 C C . PHE A 1 87 ? 21.561 16.401 12.182 1.00 17.58 87 PHE A C 1
ATOM 676 O O . PHE A 1 87 ? 22.730 16.008 12.125 1.00 15.40 87 PHE A O 1
ATOM 684 N N . ILE A 1 88 ? 20.846 16.364 13.299 1.00 16.63 88 ILE A N 1
ATOM 685 C CA . ILE A 1 88 ? 21.437 15.883 14.537 1.00 17.26 88 ILE A CA 1
ATOM 686 C C . ILE A 1 88 ? 20.689 14.721 15.167 1.00 17.40 88 ILE A C 1
ATOM 687 O O . ILE A 1 88 ? 19.470 14.787 15.350 1.00 16.02 88 ILE A O 1
ATOM 692 N N . ALA A 1 89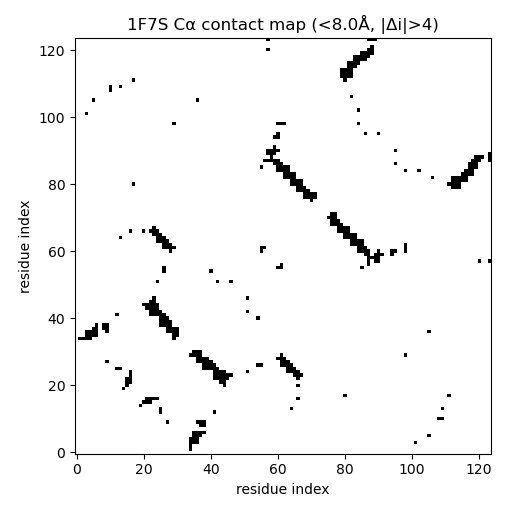 ? 21.425 13.658 15.479 1.00 15.08 89 ALA A N 1
ATOM 693 C CA . ALA A 1 89 ? 20.857 12.509 16.169 1.00 16.74 89 ALA A CA 1
ATOM 694 C C . ALA A 1 89 ? 21.335 12.668 17.617 1.00 16.48 89 ALA A C 1
ATOM 695 O O . ALA A 1 89 ? 22.495 12.387 17.934 1.00 16.15 89 ALA A O 1
ATOM 697 N N . TRP A 1 90 ? 20.446 13.158 18.482 1.00 15.37 90 TRP A N 1
ATOM 698 C CA . TRP A 1 90 ? 20.757 13.363 19.902 1.00 15.59 90 TRP A CA 1
ATOM 699 C C . TRP A 1 90 ? 20.582 12.021 20.624 1.00 16.28 90 TRP A C 1
ATOM 700 O O . TRP A 1 90 ? 19.503 11.425 20.609 1.00 15.24 90 TRP A O 1
ATOM 711 N N . CYS A 1 91 ? 21.657 11.541 21.240 1.00 14.69 91 CYS A N 1
ATOM 712 C CA . CYS A 1 91 ? 21.626 10.260 21.931 1.00 19.81 91 CYS A CA 1
ATOM 713 C C . CYS A 1 91 ? 22.308 10.336 23.298 1.00 20.15 91 CYS A C 1
ATOM 714 O O . CYS A 1 91 ? 23.466 9.949 23.447 1.00 19.86 91 CYS A O 1
ATOM 717 N N . PRO A 1 92 ? 21.594 10.849 24.311 1.00 20.95 92 PRO A N 1
ATOM 718 C CA . PRO A 1 92 ? 22.160 10.961 25.658 1.00 23.06 92 PRO A CA 1
ATOM 719 C C . PRO A 1 92 ? 22.461 9.574 26.219 1.00 24.62 92 PRO A C 1
ATOM 720 O O . PRO A 1 92 ? 21.741 8.610 25.948 1.00 22.71 92 PRO A O 1
ATOM 724 N N . ASP A 1 93 ? 23.523 9.491 27.009 1.00 27.34 93 ASP A N 1
ATOM 725 C CA . ASP A 1 93 ? 23.957 8.235 27.603 1.00 29.81 93 ASP A CA 1
ATOM 726 C C . ASP A 1 93 ? 22.927 7.515 28.485 1.00 28.69 93 ASP A C 1
ATOM 727 O O . ASP A 1 93 ? 22.839 6.291 28.460 1.00 29.50 93 ASP A O 1
ATOM 732 N N . ILE A 1 94 ? 22.144 8.261 29.255 1.00 28.59 94 ILE A N 1
ATOM 733 C CA . ILE A 1 94 ? 21.173 7.630 30.143 1.00 28.37 94 ILE A CA 1
ATOM 734 C C . ILE A 1 94 ? 19.894 7.133 29.463 1.00 27.48 94 ILE A C 1
ATOM 735 O O . ILE A 1 94 ? 19.089 6.447 30.086 1.00 28.06 94 ILE A O 1
ATOM 740 N N . ALA A 1 95 ? 19.703 7.463 28.188 1.00 26.37 95 ALA A N 1
ATOM 741 C CA . ALA A 1 95 ? 18.512 7.005 27.474 1.00 26.62 95 ALA A CA 1
ATOM 742 C C . ALA A 1 95 ? 18.499 5.476 27.484 1.00 27.24 95 ALA A C 1
ATOM 743 O O . ALA A 1 95 ? 19.553 4.850 27.556 1.00 26.88 95 ALA A O 1
ATOM 745 N N . LYS A 1 96 ? 17.312 4.878 27.422 1.00 28.29 96 LYS A N 1
ATOM 746 C CA . LYS A 1 96 ? 17.212 3.416 27.411 1.00 30.41 96 LYS A CA 1
ATOM 747 C C . LYS A 1 96 ? 17.850 2.866 26.139 1.00 30.05 96 LYS A C 1
ATOM 748 O O . LYS A 1 96 ? 17.585 3.364 25.046 1.00 29.27 96 LYS A O 1
ATOM 754 N N . VAL A 1 97 ? 18.690 1.844 26.297 1.00 29.05 97 VAL A N 1
ATOM 755 C CA . VAL A 1 97 ? 19.383 1.201 25.183 1.00 29.63 97 VAL A CA 1
ATOM 756 C C . VAL A 1 97 ? 18.388 0.891 24.074 1.00 29.09 97 VAL A C 1
ATOM 757 O O . VAL A 1 97 ? 18.687 1.010 22.891 1.00 29.60 97 VAL A O 1
ATOM 761 N N . ARG A 1 98 ? 17.196 0.492 24.487 1.00 28.56 98 ARG A N 1
ATOM 762 C CA . ARG A 1 98 ? 16.131 0.159 23.568 1.00 28.22 98 ARG A CA 1
ATOM 763 C C . ARG A 1 98 ? 15.730 1.371 22.727 1.00 26.90 98 ARG A C 1
ATOM 764 O O . ARG A 1 98 ? 15.528 1.264 21.517 1.00 24.23 98 ARG A O 1
ATOM 772 N N . SER A 1 99 ? 15.602 2.522 23.377 1.00 25.28 99 SER A N 1
ATOM 773 C CA . SER A 1 99 ? 15.222 3.730 22.666 1.00 25.84 99 SER A CA 1
ATOM 774 C C . SER A 1 99 ? 16.348 4.134 21.718 1.00 25.03 99 SER A C 1
ATOM 775 O O . SER A 1 99 ? 16.095 4.517 20.578 1.00 25.23 99 SER A O 1
ATOM 778 N N . LYS A 1 100 ? 17.593 4.022 22.180 1.00 24.90 100 LYS A N 1
ATOM 779 C CA . LYS A 1 100 ? 18.744 4.364 21.350 1.00 24.83 100 LYS A CA 1
ATOM 780 C C . LYS A 1 100 ? 18.745 3.548 20.063 1.00 25.56 100 LYS A C 1
ATOM 781 O O . LYS A 1 100 ? 19.052 4.064 18.987 1.00 25.67 100 LYS A O 1
ATOM 787 N N . MET A 1 101 ? 18.400 2.268 20.175 1.00 25.47 101 MET A N 1
ATOM 788 C CA . MET A 1 101 ? 18.365 1.394 19.009 1.00 24.44 101 MET A CA 1
ATOM 789 C C . MET A 1 101 ? 17.228 1.797 18.076 1.00 22.68 101 MET A C 1
ATOM 790 O O . MET A 1 101 ? 17.374 1.767 16.855 1.00 23.11 101 MET A O 1
ATOM 795 N N . ILE A 1 102 ? 16.101 2.185 18.657 1.00 21.63 102 ILE A N 1
ATOM 796 C CA . ILE A 1 102 ? 14.947 2.622 17.874 1.00 23.25 102 ILE A CA 1
ATOM 797 C C . ILE A 1 102 ? 15.292 3.884 17.079 1.00 21.80 102 ILE A C 1
ATOM 798 O O . ILE A 1 102 ? 15.009 3.968 15.888 1.00 22.19 102 ILE A O 1
ATOM 803 N N . TYR A 1 103 ? 15.917 4.864 17.723 1.00 21.30 103 TYR A N 1
ATOM 804 C CA . TYR A 1 103 ? 16.282 6.081 16.998 1.00 21.13 103 TYR A CA 1
ATOM 805 C C . TYR A 1 103 ? 17.346 5.790 15.942 1.00 21.28 103 TYR A C 1
ATOM 806 O O . TYR A 1 103 ? 17.271 6.283 14.814 1.00 20.28 103 TYR A O 1
ATOM 815 N N . ALA A 1 104 ? 18.320 4.961 16.296 1.00 21.93 104 ALA A N 1
ATOM 816 C CA . ALA A 1 104 ? 19.391 4.630 15.366 1.00 23.48 104 ALA A CA 1
ATOM 817 C C . ALA A 1 104 ? 18.898 3.842 14.146 1.00 24.58 104 ALA A C 1
ATOM 818 O O . ALA A 1 104 ? 19.313 4.112 13.017 1.00 25.26 104 ALA A O 1
ATOM 820 N N . SER A 1 105 ? 18.003 2.883 14.367 1.00 25.01 105 SER A N 1
ATOM 821 C CA . SER A 1 105 ? 17.501 2.066 13.268 1.00 26.49 105 SER A CA 1
ATOM 822 C C . SER A 1 105 ? 16.495 2.788 12.377 1.00 26.74 105 SER A C 1
ATOM 823 O O . SER A 1 105 ? 16.231 2.356 11.256 1.00 27.47 105 SER A O 1
ATOM 826 N N . SER A 1 106 ? 15.943 3.893 12.864 1.00 26.50 106 SER A N 1
ATOM 827 C CA . SER A 1 106 ? 14.970 4.656 12.091 1.00 27.12 106 SER A CA 1
ATOM 828 C C . SER A 1 106 ? 15.547 5.962 11.548 1.00 26.87 106 SER A C 1
ATOM 829 O O . SER A 1 106 ? 14.875 6.689 10.817 1.00 25.47 106 SER A O 1
ATOM 832 N N . LYS A 1 107 ? 16.795 6.247 11.903 1.00 26.66 107 LYS A N 1
ATOM 833 C CA . LYS A 1 107 ? 17.461 7.477 11.487 1.00 27.40 107 LYS A CA 1
ATOM 834 C C . LYS A 1 107 ? 17.490 7.702 9.980 1.00 26.76 107 LYS A C 1
ATOM 835 O O . LYS A 1 107 ? 17.012 8.728 9.494 1.00 26.41 107 LYS A O 1
ATOM 841 N N . ASP A 1 108 ? 18.048 6.751 9.237 1.00 26.58 108 ASP A N 1
ATOM 842 C CA . ASP A 1 108 ? 18.142 6.903 7.792 1.00 26.50 108 ASP A CA 1
ATOM 843 C C . ASP A 1 108 ? 16.791 7.057 7.106 1.00 26.38 108 ASP A C 1
ATOM 844 O O . ASP A 1 108 ? 16.647 7.860 6.187 1.00 23.05 108 ASP A O 1
ATOM 849 N N . ARG A 1 109 ? 15.806 6.286 7.551 1.00 27.75 109 ARG A N 1
ATOM 850 C CA . ARG A 1 109 ? 14.468 6.356 6.974 1.00 28.77 109 ARG A CA 1
ATOM 851 C C . ARG A 1 109 ? 13.880 7.751 7.169 1.00 27.70 109 ARG A C 1
ATOM 852 O O . ARG A 1 109 ? 13.222 8.285 6.273 1.00 27.37 109 ARG A O 1
ATOM 860 N N . PHE A 1 110 ? 14.123 8.342 8.337 1.00 25.58 110 PHE A N 1
ATOM 861 C CA . PHE A 1 110 ? 13.605 9.675 8.628 1.00 26.26 110 PHE A CA 1
ATOM 862 C C . PHE A 1 110 ? 14.341 10.741 7.818 1.00 26.34 110 PHE A C 1
ATOM 863 O O . PHE A 1 110 ? 13.718 11.627 7.232 1.00 26.25 110 PHE A O 1
ATOM 871 N N . LYS A 1 111 ? 15.667 10.646 7.798 1.00 28.86 111 LYS A N 1
ATOM 872 C CA . LYS A 1 111 ? 16.516 11.579 7.058 1.00 31.78 111 LYS A CA 1
ATOM 873 C C . LYS A 1 111 ? 16.098 11.660 5.597 1.00 32.57 111 LYS A C 1
ATOM 874 O O . LYS A 1 111 ? 16.089 12.736 5.003 1.00 31.92 111 LYS A O 1
ATOM 880 N N . ARG A 1 112 ? 15.768 10.504 5.027 1.00 33.17 112 ARG A N 1
ATOM 881 C CA . ARG A 1 112 ? 15.356 10.406 3.632 1.00 34.61 112 ARG A CA 1
ATOM 882 C C . ARG A 1 112 ? 14.223 11.373 3.302 1.00 32.57 112 ARG A C 1
ATOM 883 O O . ARG A 1 112 ? 14.043 11.760 2.147 1.00 32.80 112 ARG A O 1
ATOM 891 N N . GLU A 1 113 ? 13.458 11.762 4.317 1.00 31.00 113 GLU A N 1
ATOM 892 C CA . GLU A 1 113 ? 12.350 12.683 4.107 1.00 29.75 113 GLU A CA 1
ATOM 893 C C . GLU A 1 113 ? 12.799 14.136 4.161 1.00 28.65 113 GLU A C 1
ATOM 894 O O . GLU A 1 113 ? 12.040 15.036 3.806 1.00 27.72 113 GLU A O 1
ATOM 900 N N . LEU A 1 114 ? 14.034 14.357 4.594 1.00 26.61 114 LEU A N 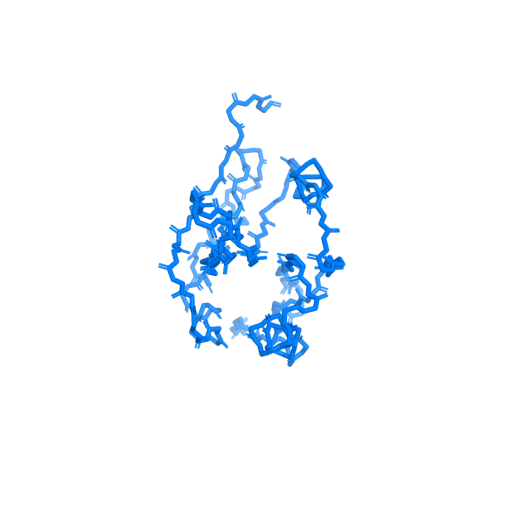1
ATOM 901 C CA . LEU A 1 114 ? 14.572 15.704 4.732 1.00 27.05 114 LEU A CA 1
ATOM 902 C C . LEU A 1 114 ? 15.674 16.007 3.716 1.00 27.62 114 LEU A C 1
ATOM 903 O O . LEU A 1 114 ? 16.850 16.083 4.068 1.00 28.02 114 LEU A O 1
ATOM 908 N N . ASP A 1 115 ? 15.294 16.202 2.459 1.00 28.07 115 ASP A N 1
ATOM 909 C CA . ASP A 1 115 ? 16.278 16.489 1.426 1.00 29.14 115 ASP A CA 1
ATOM 910 C C . ASP A 1 115 ? 16.890 17.875 1.617 1.00 27.83 115 ASP A C 1
ATOM 911 O O . ASP A 1 115 ? 16.181 18.873 1.755 1.00 29.03 115 ASP A O 1
ATOM 916 N N . GLY A 1 116 ? 18.215 17.932 1.622 1.00 25.62 116 GLY A N 1
ATOM 917 C CA . GLY A 1 116 ? 18.880 19.208 1.798 1.00 25.05 116 GLY A CA 1
ATOM 918 C C . GLY A 1 116 ? 19.844 19.236 2.968 1.00 24.37 116 GLY A C 1
ATOM 919 O O . GLY A 1 116 ? 20.479 20.258 3.226 1.00 23.67 116 GLY A O 1
ATOM 920 N N . ILE A 1 117 ? 19.958 18.121 3.685 1.00 22.41 117 ILE A N 1
ATOM 921 C CA . ILE A 1 117 ? 20.875 18.062 4.818 1.00 21.42 117 ILE A CA 1
ATOM 922 C C . ILE A 1 117 ? 22.306 18.167 4.295 1.00 21.70 117 ILE A C 1
ATOM 923 O O . ILE A 1 117 ? 22.674 17.495 3.335 1.00 23.14 117 ILE A O 1
ATOM 928 N N . GLN A 1 118 ? 23.116 19.012 4.923 1.00 21.39 118 GLN A N 1
ATOM 929 C CA . GLN A 1 118 ? 24.491 19.192 4.477 1.00 20.95 118 GLN A CA 1
ATOM 930 C C . GLN A 1 118 ? 25.540 18.602 5.414 1.00 20.86 118 GLN A C 1
ATOM 931 O O . GLN A 1 118 ? 26.639 18.254 4.977 1.00 19.82 118 GLN A O 1
ATOM 937 N N . VAL A 1 119 ? 25.202 18.503 6.697 1.00 18.88 119 VAL A N 1
ATOM 938 C CA . VAL A 1 119 ? 26.106 17.937 7.693 1.00 19.54 119 VAL A CA 1
ATOM 939 C C . VAL A 1 119 ? 25.288 17.044 8.622 1.00 19.12 119 VAL A C 1
ATOM 940 O O . VAL A 1 119 ? 24.182 17.404 9.028 1.00 17.26 119 VAL A O 1
ATOM 944 N N . GLU A 1 120 ? 25.827 15.876 8.946 1.00 18.38 120 GLU A N 1
ATOM 945 C CA . GLU A 1 120 ? 25.129 14.960 9.835 1.00 20.24 120 GLU A CA 1
ATOM 946 C C . GLU A 1 120 ? 25.952 14.762 11.098 1.00 20.33 120 GLU A C 1
ATOM 947 O O . GLU A 1 120 ? 27.157 14.504 11.038 1.00 17.38 120 GLU A O 1
ATOM 953 N N . LEU A 1 121 ? 25.288 14.876 12.241 1.00 18.51 121 LEU A N 1
ATOM 954 C CA . LEU A 1 121 ? 25.962 14.737 13.519 1.00 19.24 121 LEU A CA 1
ATOM 955 C C . LEU A 1 121 ? 25.233 13.782 14.447 1.00 20.55 121 LEU A C 1
ATOM 956 O O . LEU A 1 121 ? 24.013 13.620 14.352 1.00 20.52 121 LEU A O 1
ATOM 961 N N . GLN A 1 122 ? 25.992 13.140 15.327 1.00 19.07 122 GLN A N 1
ATOM 962 C CA . GLN A 1 122 ? 25.407 12.296 16.355 1.00 21.79 122 GLN A CA 1
ATOM 963 C C . GLN A 1 122 ? 25.989 12.962 17.593 1.00 21.42 122 GLN A C 1
ATOM 964 O O . GLN A 1 122 ? 27.210 13.123 17.692 1.00 22.09 122 GLN A O 1
ATOM 970 N N . ALA A 1 123 ? 25.123 13.358 18.519 1.00 19.45 123 ALA A N 1
ATOM 971 C CA . ALA A 1 123 ? 25.557 14.052 19.720 1.00 20.39 123 ALA A CA 1
ATOM 972 C C . ALA A 1 123 ? 25.203 13.381 21.049 1.00 22.88 123 ALA A C 1
ATOM 973 O O . ALA A 1 123 ? 24.162 12.736 21.190 1.00 20.22 123 ALA A O 1
ATOM 975 N N . THR A 1 124 ? 26.094 13.543 22.022 1.00 23.57 124 THR A N 1
ATOM 976 C CA . THR A 1 124 ? 25.884 13.007 23.359 1.00 26.82 124 THR A CA 1
ATOM 977 C C . THR A 1 124 ? 26.575 13.927 24.367 1.00 28.60 124 THR A C 1
ATOM 978 O O . THR A 1 124 ? 27.508 14.645 24.015 1.00 26.52 124 THR A O 1
ATOM 982 N N . ASP A 1 125 ? 26.109 13.911 25.613 1.00 31.25 125 ASP A N 1
ATOM 983 C CA . ASP A 1 125 ? 26.673 14.765 26.653 1.00 35.63 125 ASP A CA 1
ATOM 984 C C . ASP A 1 125 ? 27.467 13.961 27.681 1.00 39.74 125 ASP A C 1
ATOM 985 O O . ASP A 1 125 ? 26.888 13.279 28.527 1.00 40.72 125 ASP A O 1
ATOM 990 N N . PRO A 1 126 ? 28.807 14.032 27.623 1.00 43.43 126 PRO A N 1
ATOM 991 C CA . PRO A 1 126 ? 29.660 13.301 28.566 1.00 45.98 126 PRO A CA 1
ATOM 992 C C . PRO A 1 126 ? 29.651 13.854 29.997 1.00 48.63 126 PRO A C 1
ATOM 993 O O . PRO A 1 126 ? 30.480 13.462 30.820 1.00 49.19 126 PRO A O 1
ATOM 997 N N . THR A 1 127 ? 28.731 14.772 30.288 1.00 50.66 127 THR A N 1
ATOM 998 C CA . THR A 1 127 ? 28.630 15.334 31.634 1.00 52.77 127 THR A CA 1
ATOM 999 C C . THR A 1 127 ? 27.361 14.795 32.293 1.00 55.15 127 THR A C 1
ATOM 1000 O O . THR A 1 127 ? 26.846 15.371 33.257 1.00 55.50 127 THR A O 1
ATOM 1004 N N . GLU A 1 128 ? 26.869 13.681 31.755 1.00 56.99 128 GLU A N 1
ATOM 1005 C CA . GLU A 1 128 ? 25.669 13.022 32.256 1.00 59.51 128 GLU A CA 1
ATOM 1006 C C . GLU A 1 128 ? 25.551 13.102 33.772 1.00 60.79 128 GLU A C 1
ATOM 1007 O O . GLU A 1 128 ? 24.467 13.500 34.246 1.00 61.46 128 GLU A O 1
#

Radius of gyration: 14.62 Å; Cα contacts (8 Å, |Δi|>4): 228; chains: 1; bounding box: 33×46×31 Å